Protein AF-A0A948QA95-F1 (afdb_monomer_lite)

Structure (mmCIF, N/CA/C/O backbone):
data_AF-A0A948QA95-F1
#
_entry.id   AF-A0A948QA95-F1
#
loop_
_atom_site.group_PDB
_atom_site.id
_atom_site.type_symbol
_atom_site.label_atom_id
_atom_site.label_alt_id
_atom_site.label_comp_id
_atom_site.label_asym_id
_atom_site.label_entity_id
_atom_site.label_seq_id
_atom_site.pdbx_PDB_ins_code
_atom_site.Cartn_x
_atom_site.Cartn_y
_atom_site.Cartn_z
_atom_site.occupancy
_atom_site.B_iso_or_equiv
_atom_site.auth_seq_id
_atom_site.auth_comp_id
_atom_site.auth_asym_id
_atom_site.auth_atom_id
_atom_site.pdbx_PDB_model_num
ATOM 1 N N . MET A 1 1 ? -17.484 5.316 -3.178 1.00 60.00 1 MET A N 1
ATOM 2 C CA . MET A 1 1 ? -16.572 4.322 -2.567 1.00 60.00 1 MET A CA 1
ATOM 3 C C . MET A 1 1 ? -17.398 3.368 -1.723 1.00 60.00 1 MET A C 1
ATOM 5 O O . MET A 1 1 ? -17.252 3.352 -0.510 1.00 60.00 1 MET A O 1
ATOM 9 N N . ASP A 1 2 ? -18.305 2.615 -2.342 1.00 77.31 2 ASP A N 1
ATOM 10 C CA . ASP A 1 2 ? -19.236 1.776 -1.572 1.00 77.31 2 ASP A CA 1
ATOM 11 C C . ASP A 1 2 ? -18.771 0.322 -1.494 1.00 77.31 2 ASP A C 1
ATOM 13 O O . ASP A 1 2 ? -19.105 -0.375 -0.546 1.00 77.31 2 ASP A O 1
ATOM 17 N N . PHE A 1 3 ? -17.925 -0.108 -2.435 1.00 87.94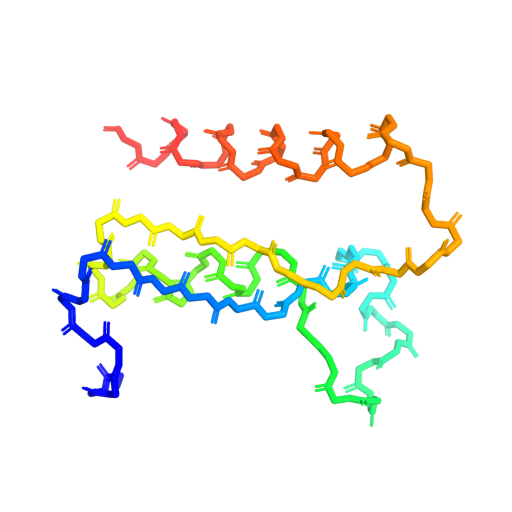 3 PHE A N 1
ATOM 18 C CA . PHE A 1 3 ? -17.475 -1.493 -2.542 1.00 87.94 3 PHE A CA 1
ATOM 19 C C . PHE A 1 3 ? -16.615 -1.968 -1.357 1.00 87.94 3 PHE A C 1
ATOM 21 O O . PHE A 1 3 ? -16.861 -3.040 -0.819 1.00 87.94 3 PHE A O 1
ATOM 28 N N . CYS A 1 4 ? -15.624 -1.178 -0.930 1.00 91.94 4 CYS A N 1
ATOM 29 C CA . CYS A 1 4 ? -14.675 -1.552 0.133 1.00 91.94 4 CYS A CA 1
ATOM 30 C C . CYS A 1 4 ? -14.869 -0.768 1.442 1.00 91.94 4 CYS A C 1
ATOM 32 O O . CYS A 1 4 ? -14.002 -0.781 2.317 1.00 91.94 4 CYS A O 1
ATOM 34 N N . LYS A 1 5 ? -15.988 -0.052 1.587 1.00 94.88 5 LYS A N 1
ATOM 35 C CA . LYS A 1 5 ? -16.213 0.838 2.729 1.00 94.88 5 LYS A CA 1
ATOM 36 C C . LYS A 1 5 ? -16.288 0.056 4.039 1.00 94.88 5 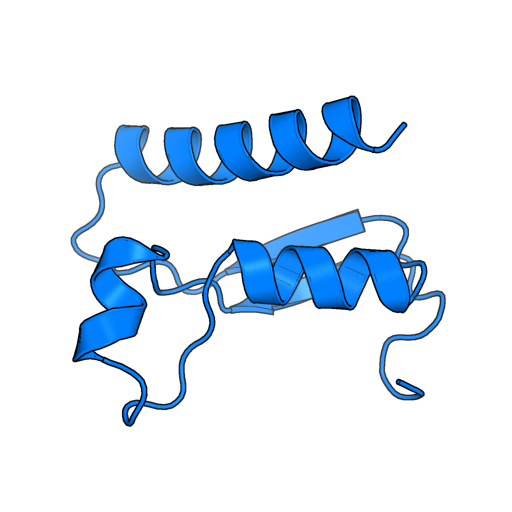LYS A C 1
ATOM 38 O O . LYS A 1 5 ? -17.147 -0.804 4.195 1.00 94.88 5 LYS A O 1
ATOM 43 N N . GLY A 1 6 ? -15.436 0.409 4.999 1.00 94.56 6 GLY A N 1
ATOM 44 C CA . GLY A 1 6 ? -15.423 -0.188 6.336 1.00 94.56 6 GLY A CA 1
ATOM 45 C C . GLY A 1 6 ? -14.971 -1.648 6.379 1.00 94.56 6 GLY A C 1
ATOM 46 O O . GLY A 1 6 ? -15.203 -2.308 7.389 1.00 94.56 6 GLY A O 1
ATOM 47 N N . ALA A 1 7 ? -14.353 -2.159 5.309 1.00 96.62 7 ALA A N 1
ATOM 48 C CA . ALA A 1 7 ? -13.826 -3.516 5.292 1.00 96.62 7 ALA A CA 1
ATOM 49 C C . ALA A 1 7 ? -12.737 -3.705 6.363 1.00 96.62 7 ALA A C 1
ATOM 51 O O . ALA A 1 7 ? -11.937 -2.805 6.634 1.00 96.62 7 ALA A O 1
ATOM 52 N N . ASP A 1 8 ? -12.670 -4.897 6.954 1.00 96.31 8 ASP A N 1
ATOM 53 C CA . ASP A 1 8 ? -11.591 -5.243 7.883 1.00 96.31 8 ASP A CA 1
ATOM 54 C C . ASP A 1 8 ? -10.251 -5.412 7.150 1.00 96.31 8 ASP A C 1
ATOM 56 O O . ASP A 1 8 ? -9.219 -4.951 7.631 1.00 96.31 8 ASP A O 1
ATOM 60 N N . LEU A 1 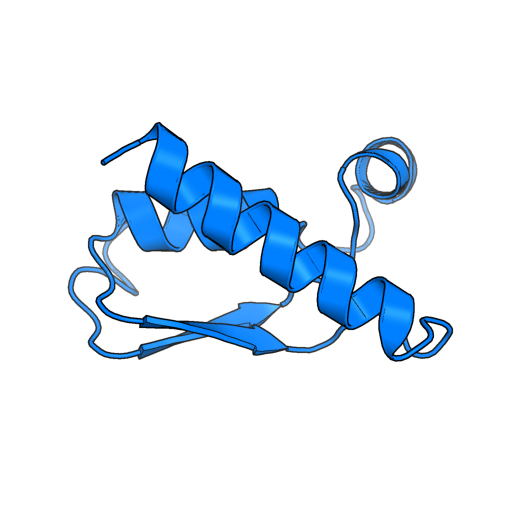9 ? -10.275 -6.012 5.957 1.00 93.88 9 LEU A N 1
ATOM 61 C CA . LEU A 1 9 ? -9.108 -6.218 5.106 1.00 93.88 9 LEU A CA 1
ATOM 62 C C . LEU A 1 9 ? -9.458 -5.913 3.647 1.00 93.88 9 LEU A C 1
ATOM 64 O O . LEU A 1 9 ? -10.417 -6.464 3.109 1.00 93.88 9 LEU A O 1
ATOM 68 N N . LEU A 1 10 ? -8.653 -5.072 3.002 1.00 94.25 10 LEU A N 1
ATOM 69 C CA . LEU A 1 10 ? -8.663 -4.870 1.554 1.00 94.25 10 LEU A CA 1
ATOM 70 C C . LEU A 1 10 ? -7.376 -5.447 0.971 1.00 94.25 10 LEU A C 1
ATOM 72 O O . LEU A 1 10 ? -6.296 -5.086 1.426 1.00 94.25 10 LEU A O 1
ATOM 76 N N . ILE A 1 11 ? -7.486 -6.312 -0.036 1.00 93.31 11 ILE A N 1
ATOM 77 C CA . ILE A 1 11 ? -6.344 -6.793 -0.822 1.00 93.31 11 ILE A CA 1
ATOM 78 C C . ILE A 1 11 ? -6.371 -6.061 -2.166 1.00 93.31 11 ILE A C 1
ATOM 80 O O . ILE A 1 11 ? -7.385 -6.120 -2.861 1.00 93.31 11 ILE A O 1
ATOM 84 N N . HIS A 1 12 ? -5.300 -5.343 -2.506 1.00 92.50 12 HIS A N 1
ATOM 85 C CA . HIS A 1 12 ? -5.250 -4.468 -3.682 1.00 92.50 12 HIS A CA 1
ATOM 86 C C . HIS A 1 12 ? -3.912 -4.569 -4.419 1.00 92.50 12 HIS A C 1
ATOM 88 O O . HIS A 1 12 ? -2.869 -4.749 -3.786 1.00 92.50 12 HIS A O 1
ATOM 94 N N . ASP A 1 13 ? -3.944 -4.460 -5.749 1.00 89.25 13 ASP A N 1
ATOM 95 C CA . ASP A 1 13 ? -2.731 -4.457 -6.557 1.00 89.25 13 ASP A CA 1
ATOM 96 C C . ASP A 1 13 ? -1.927 -3.175 -6.302 1.00 89.25 13 ASP A C 1
ATOM 98 O O . ASP A 1 13 ? -2.494 -2.113 -6.027 1.00 89.25 13 ASP A O 1
ATOM 102 N N . ALA A 1 14 ? -0.605 -3.279 -6.357 1.00 84.56 14 ALA A N 1
ATOM 103 C CA . ALA A 1 14 ? 0.303 -2.153 -6.157 1.00 84.56 14 ALA A CA 1
ATOM 104 C C . ALA A 1 14 ? 1.549 -2.326 -7.023 1.00 84.56 14 ALA A C 1
ATOM 106 O O . ALA A 1 14 ? 2.685 -2.337 -6.544 1.00 84.56 14 ALA A O 1
ATOM 107 N N . GLU A 1 15 ? 1.327 -2.550 -8.315 1.00 83.44 15 GLU A N 1
ATOM 108 C CA . GLU A 1 15 ? 2.404 -2.920 -9.217 1.00 83.44 15 GLU A CA 1
ATOM 109 C C . GLU A 1 15 ? 3.387 -1.784 -9.453 1.00 83.44 15 GLU A C 1
ATOM 111 O O . GLU A 1 15 ? 4.548 -2.078 -9.701 1.00 83.44 15 GLU A O 1
ATOM 116 N N . TYR A 1 16 ? 2.991 -0.515 -9.358 1.00 81.31 16 TYR A N 1
ATOM 117 C CA . TYR A 1 16 ? 3.852 0.604 -9.752 1.00 81.31 16 TYR A CA 1
ATOM 118 C C . TYR A 1 16 ? 4.278 1.494 -8.585 1.00 81.31 16 TYR A C 1
ATOM 120 O O . TYR A 1 16 ? 3.512 1.768 -7.660 1.00 81.31 16 TYR A O 1
ATOM 128 N N . THR A 1 17 ? 5.506 2.007 -8.655 1.00 79.31 17 THR A N 1
ATOM 129 C CA . THR A 1 17 ? 5.870 3.217 -7.910 1.00 79.31 17 THR A CA 1
ATOM 130 C C . THR A 1 17 ? 5.279 4.452 -8.601 1.00 79.31 17 THR A C 1
ATOM 132 O O . THR A 1 17 ? 4.887 4.402 -9.770 1.00 79.31 17 THR A O 1
ATOM 135 N N . GLU A 1 18 ? 5.228 5.587 -7.901 1.00 77.50 18 GLU A N 1
ATOM 136 C CA . GLU A 1 18 ? 4.777 6.858 -8.496 1.00 77.50 18 GLU A CA 1
ATOM 137 C C . GLU A 1 18 ? 5.621 7.266 -9.715 1.00 77.50 18 GLU A C 1
ATOM 139 O O . GLU A 1 18 ? 5.093 7.763 -10.712 1.00 77.50 18 GLU A O 1
ATOM 144 N N . GLU A 1 19 ? 6.927 6.997 -9.667 1.00 75.75 19 GLU A N 1
ATOM 145 C CA . GLU A 1 19 ? 7.854 7.288 -10.762 1.00 75.75 19 GLU A CA 1
ATOM 146 C C . GLU A 1 19 ? 7.526 6.450 -12.007 1.00 75.75 19 GLU A C 1
ATOM 148 O O . GLU A 1 19 ? 7.449 6.980 -13.118 1.00 75.75 19 GLU A O 1
ATOM 153 N N . GLU A 1 20 ? 7.239 5.158 -11.828 1.00 74.94 20 GLU A N 1
ATOM 154 C CA . GLU A 1 20 ? 6.874 4.248 -12.920 1.00 74.94 20 GLU A CA 1
ATOM 155 C C . GLU A 1 20 ? 5.488 4.547 -13.500 1.00 74.94 20 GLU A C 1
ATOM 157 O O . GLU A 1 20 ? 5.272 4.437 -14.712 1.00 74.94 20 GLU A O 1
ATOM 162 N N . TYR A 1 21 ? 4.547 4.969 -12.656 1.00 73.31 21 TYR A N 1
ATOM 163 C CA . TYR A 1 21 ? 3.168 5.223 -13.063 1.00 73.31 21 TYR A CA 1
ATOM 164 C C . TYR A 1 21 ? 3.039 6.344 -14.094 1.00 73.31 21 TYR A C 1
ATOM 166 O O . TYR A 1 21 ? 2.169 6.294 -14.968 1.00 73.31 21 TYR A O 1
ATOM 174 N N . SER A 1 22 ? 3.948 7.322 -14.046 1.00 70.75 22 SER A N 1
ATOM 175 C CA . SER A 1 22 ? 4.008 8.425 -15.009 1.00 70.75 22 SER A CA 1
ATOM 176 C C . SER A 1 22 ? 4.130 7.953 -16.467 1.00 70.75 22 SER A C 1
ATOM 178 O O . SER A 1 22 ? 3.601 8.605 -17.367 1.00 70.75 22 SER A O 1
ATOM 180 N N . THR A 1 23 ? 4.752 6.791 -16.698 1.00 66.94 23 THR A N 1
ATOM 181 C CA . THR A 1 23 ? 4.991 6.229 -18.039 1.00 66.94 23 THR A CA 1
ATOM 182 C C . THR A 1 23 ? 4.121 5.011 -18.366 1.00 66.94 23 THR A C 1
ATOM 184 O O . THR A 1 23 ? 3.944 4.697 -19.542 1.00 66.94 23 THR A O 1
ATOM 187 N N . LYS A 1 24 ? 3.526 4.348 -17.361 1.00 67.06 24 LYS A N 1
ATOM 188 C CA . LYS A 1 24 ? 2.785 3.074 -17.514 1.00 67.06 24 LYS A CA 1
ATOM 189 C C . LYS A 1 24 ? 1.272 3.166 -17.272 1.00 67.06 24 LYS A C 1
ATOM 191 O O . LYS A 1 24 ? 0.579 2.152 -17.248 1.00 67.06 24 LYS A O 1
ATOM 196 N N . LYS A 1 25 ? 0.724 4.379 -17.147 1.00 64.12 25 LYS A N 1
ATOM 197 C CA . LYS A 1 25 ? -0.682 4.649 -16.778 1.00 64.12 25 LYS A CA 1
ATOM 198 C C . LYS A 1 25 ? -1.751 3.892 -17.589 1.00 64.12 25 LYS A C 1
ATOM 200 O O . LYS A 1 25 ? -2.851 3.677 -17.095 1.00 64.12 25 LYS A O 1
ATOM 205 N N . ALA A 1 26 ? -1.449 3.501 -18.828 1.00 63.09 26 ALA A N 1
ATOM 206 C CA . ALA A 1 26 ? -2.382 2.821 -19.729 1.00 63.09 26 ALA A CA 1
ATOM 207 C C . ALA A 1 26 ? -2.488 1.296 -19.520 1.00 63.09 26 ALA A C 1
ATOM 209 O O . ALA A 1 26 ? -3.318 0.666 -20.168 1.00 63.09 26 ALA A O 1
ATOM 210 N N . TRP A 1 27 ? -1.656 0.691 -18.665 1.00 65.50 27 TRP A N 1
ATOM 211 C CA . TRP A 1 27 ? -1.577 -0.772 -18.527 1.00 65.50 27 TRP A CA 1
ATOM 212 C C . TRP A 1 27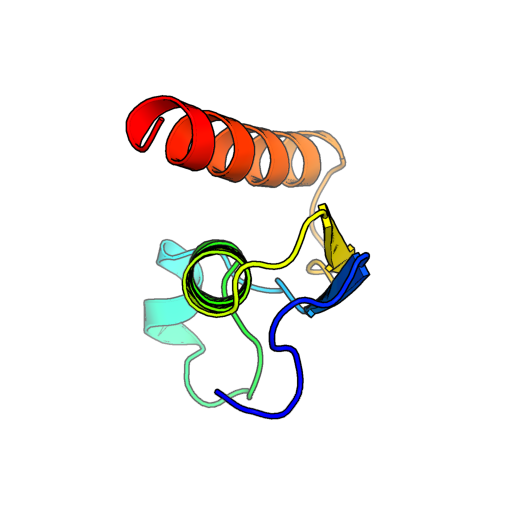 ? -2.543 -1.355 -17.486 1.00 65.50 27 TRP A C 1
ATOM 214 O O . TRP A 1 27 ? -2.714 -2.565 -17.430 1.00 65.50 27 TRP A O 1
ATOM 224 N N . GLY A 1 28 ? -3.232 -0.503 -16.718 1.00 72.88 28 GLY A N 1
ATOM 225 C CA . GLY A 1 28 ? -4.335 -0.926 -15.848 1.00 72.88 28 GLY A CA 1
ATOM 226 C C . GLY A 1 28 ? -3.945 -1.372 -14.437 1.00 72.88 28 GLY A C 1
ATOM 227 O O . GLY A 1 28 ? -4.809 -1.893 -13.741 1.00 72.88 28 GLY A O 1
ATOM 228 N N . HIS A 1 29 ? -2.703 -1.136 -14.002 1.00 79.50 29 HIS A N 1
ATOM 229 C CA . HIS A 1 29 ? -2.265 -1.402 -12.626 1.00 79.50 29 HIS A CA 1
ATOM 230 C C . HIS A 1 29 ? -2.164 -0.130 -11.782 1.00 79.50 29 HIS A C 1
ATOM 232 O O . HIS A 1 29 ? -2.007 0.979 -12.305 1.00 79.50 29 HIS A O 1
ATOM 238 N N . SER A 1 30 ? -2.235 -0.311 -10.469 1.00 80.38 30 SER A N 1
ATOM 239 C CA . SER A 1 30 ? -2.268 0.760 -9.477 1.00 80.38 30 SER A CA 1
ATOM 240 C C . SER A 1 30 ? -0.903 1.017 -8.849 1.00 80.38 30 SER A C 1
ATOM 242 O O . SER A 1 30 ? -0.041 0.135 -8.785 1.00 80.38 30 SER A O 1
ATOM 244 N N . THR A 1 31 ? -0.713 2.232 -8.334 1.00 86.94 31 THR A N 1
ATOM 245 C CA . THR A 1 31 ? 0.409 2.519 -7.437 1.00 86.94 31 THR A CA 1
ATOM 246 C C . THR A 1 31 ? 0.097 2.129 -6.004 1.00 86.94 31 THR A C 1
ATOM 248 O O . THR A 1 31 ? -1.062 2.086 -5.577 1.00 86.94 31 THR A O 1
ATOM 251 N N . THR A 1 32 ? 1.146 1.928 -5.211 1.00 87.06 32 THR A N 1
ATOM 252 C CA . THR A 1 32 ? 1.008 1.723 -3.765 1.00 87.06 32 THR A CA 1
ATOM 253 C C . THR A 1 32 ? 0.292 2.891 -3.079 1.00 87.06 32 THR A C 1
ATOM 255 O O . THR A 1 32 ? -0.510 2.677 -2.171 1.00 87.06 32 THR A O 1
ATOM 258 N N . SER A 1 33 ? 0.526 4.127 -3.537 1.00 87.94 33 SER A N 1
ATOM 259 C CA . SER A 1 33 ? -0.142 5.325 -3.009 1.00 87.94 33 SER A CA 1
ATOM 260 C C . SER A 1 33 ? -1.635 5.335 -3.337 1.00 87.94 33 SER A C 1
ATOM 262 O O . SER A 1 33 ? -2.454 5.656 -2.480 1.00 87.94 33 SER A O 1
ATOM 264 N N . GLN A 1 34 ? -2.015 4.930 -4.554 1.00 89.81 34 GLN A N 1
ATOM 265 C CA . GLN A 1 34 ? -3.419 4.830 -4.960 1.00 89.81 34 GLN A CA 1
ATOM 266 C C . GLN A 1 34 ? -4.179 3.794 -4.127 1.00 89.81 34 GLN A C 1
ATOM 268 O O . GLN A 1 34 ? -5.276 4.083 -3.643 1.00 89.81 34 GLN A O 1
ATOM 273 N N . ALA A 1 35 ? -3.584 2.616 -3.914 1.00 91.50 35 ALA A N 1
ATOM 274 C CA . ALA A 1 35 ? -4.156 1.582 -3.055 1.00 91.50 35 ALA A CA 1
ATOM 275 C C . ALA A 1 35 ? -4.325 2.080 -1.607 1.00 91.50 35 ALA A C 1
ATOM 277 O O . ALA A 1 35 ? -5.377 1.879 -0.991 1.00 91.50 35 ALA A O 1
ATOM 278 N N . LEU A 1 36 ? -3.317 2.783 -1.079 1.00 91.81 36 LEU A N 1
ATOM 279 C CA . LEU A 1 36 ? -3.342 3.354 0.265 1.00 91.81 36 LEU A CA 1
ATOM 280 C C . LEU A 1 36 ? -4.402 4.453 0.425 1.00 91.81 36 LEU A C 1
ATOM 282 O O . LEU A 1 36 ? -5.167 4.445 1.391 1.00 91.81 36 LEU A O 1
ATOM 286 N N . ASP A 1 37 ? -4.482 5.380 -0.528 1.00 91.94 37 ASP A N 1
ATOM 287 C CA . ASP A 1 37 ? -5.462 6.467 -0.529 1.00 91.94 37 ASP A CA 1
ATOM 288 C C . ASP A 1 37 ? -6.899 5.928 -0.598 1.00 91.94 37 ASP A C 1
ATOM 290 O O . ASP A 1 37 ? -7.770 6.379 0.153 1.00 91.94 37 ASP A O 1
ATOM 294 N N . LEU A 1 38 ? -7.141 4.906 -1.429 1.00 92.19 38 LEU A N 1
ATOM 295 C CA . LEU A 1 38 ? -8.432 4.224 -1.496 1.00 92.19 38 LEU A CA 1
ATOM 296 C C . LEU A 1 38 ? -8.799 3.584 -0.151 1.00 92.19 38 LEU A C 1
ATOM 298 O O . LEU A 1 38 ? -9.909 3.801 0.340 1.00 92.19 38 LEU A O 1
ATOM 302 N N . ALA A 1 39 ? -7.880 2.828 0.457 1.00 92.62 39 ALA A N 1
ATOM 303 C CA . ALA A 1 39 ? -8.109 2.163 1.740 1.00 92.62 39 ALA A CA 1
ATOM 304 C C . ALA A 1 39 ? -8.398 3.170 2.865 1.00 92.62 39 ALA A C 1
ATOM 306 O O . ALA A 1 39 ? -9.344 2.988 3.638 1.00 92.62 39 ALA A O 1
ATOM 307 N N . SER A 1 40 ? -7.633 4.265 2.908 1.00 92.19 40 SER A N 1
ATOM 308 C CA . SER A 1 40 ? -7.797 5.344 3.884 1.00 92.19 40 SER A CA 1
ATOM 309 C C . SER A 1 40 ? -9.163 6.024 3.747 1.00 92.19 40 SER A C 1
ATOM 311 O O . SER A 1 40 ? -9.940 6.082 4.705 1.00 92.19 40 SER A O 1
ATOM 313 N N . LYS A 1 41 ? -9.535 6.445 2.531 1.00 93.00 41 LYS A N 1
ATOM 314 C CA . LYS A 1 41 ? -10.832 7.092 2.268 1.00 93.00 41 LYS A CA 1
ATOM 315 C C . LYS A 1 41 ? -12.021 6.156 2.500 1.00 93.00 41 LYS A C 1
ATOM 317 O O . LYS A 1 41 ? -13.076 6.604 2.952 1.00 93.00 41 LYS A O 1
ATOM 322 N N . ALA A 1 42 ? -11.856 4.860 2.236 1.00 94.38 42 ALA A N 1
ATOM 323 C CA . ALA A 1 42 ? -12.869 3.842 2.497 1.00 94.38 42 ALA A CA 1
ATOM 324 C C . ALA A 1 42 ? -12.948 3.413 3.976 1.00 94.38 42 ALA A C 1
ATOM 326 O O . ALA A 1 42 ? -13.875 2.685 4.334 1.00 94.38 42 ALA A O 1
ATOM 327 N N . LYS A 1 43 ? -12.050 3.897 4.850 1.00 93.81 43 LYS A N 1
ATOM 328 C CA . LYS A 1 43 ? -11.958 3.519 6.273 1.00 93.81 43 LYS A CA 1
ATOM 329 C C . LYS A 1 43 ? -11.754 2.014 6.477 1.00 93.81 43 LYS A C 1
ATOM 331 O O . LYS A 1 43 ? -12.391 1.407 7.338 1.00 93.8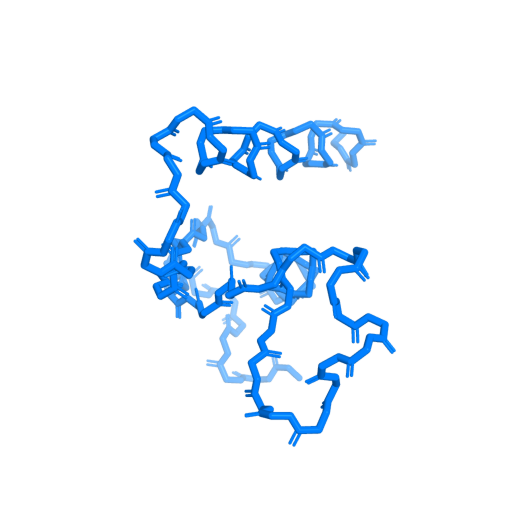1 43 LYS A O 1
ATOM 336 N N . VAL A 1 44 ? -10.899 1.416 5.653 1.00 95.38 44 VAL A N 1
ATOM 337 C CA . VAL A 1 44 ? -10.495 0.013 5.795 1.00 95.38 44 VAL A CA 1
ATOM 338 C C . VAL A 1 44 ? -9.565 -0.125 7.003 1.00 95.38 44 VAL A C 1
ATOM 340 O O . VAL A 1 44 ? -8.721 0.740 7.226 1.00 95.38 44 VAL A O 1
ATOM 343 N N . LYS A 1 45 ? -9.692 -1.205 7.786 1.00 94.06 45 LYS A N 1
ATOM 344 C CA . LYS A 1 45 ? -8.836 -1.418 8.971 1.00 94.06 45 LYS A CA 1
ATOM 345 C C . LYS A 1 45 ? -7.428 -1.906 8.625 1.00 94.06 45 LYS A C 1
ATOM 347 O O . LYS A 1 45 ? -6.481 -1.599 9.343 1.00 94.06 45 LYS A O 1
ATOM 352 N N . SER A 1 46 ? -7.272 -2.694 7.565 1.00 94.06 46 SER A N 1
ATOM 353 C CA . SER A 1 46 ? -5.980 -3.223 7.116 1.00 94.06 46 SER A CA 1
ATOM 354 C C . SER A 1 46 ? -5.911 -3.325 5.592 1.00 94.06 46 SER A C 1
ATOM 356 O O . SER A 1 46 ? -6.874 -3.728 4.942 1.00 94.06 46 SER A O 1
ATOM 358 N N . LEU A 1 47 ? -4.761 -2.976 5.016 1.00 93.50 47 LEU A N 1
ATOM 359 C CA . LEU A 1 47 ? -4.489 -3.062 3.580 1.00 93.50 47 LEU A CA 1
ATOM 360 C C . LEU A 1 47 ? -3.404 -4.112 3.324 1.00 93.50 47 LEU A C 1
ATOM 362 O O . LEU A 1 47 ? -2.314 -4.022 3.882 1.00 93.50 47 LEU A O 1
ATOM 366 N N . GLY A 1 48 ? -3.708 -5.090 2.474 1.00 93.62 48 GLY A N 1
ATOM 367 C CA . GLY A 1 48 ? -2.755 -6.045 1.921 1.00 93.62 48 GLY A CA 1
ATOM 368 C C . GLY A 1 48 ? -2.415 -5.678 0.479 1.00 93.62 48 GLY A C 1
ATOM 369 O O . GLY A 1 48 ? -3.297 -5.634 -0.376 1.00 93.62 48 GLY A O 1
ATOM 370 N N . LEU A 1 49 ? -1.140 -5.421 0.205 1.00 91.81 49 LEU A N 1
ATOM 371 C CA . LEU A 1 49 ? -0.655 -5.122 -1.141 1.00 91.81 49 LEU A CA 1
ATOM 372 C C . LEU A 1 49 ? -0.245 -6.429 -1.825 1.00 91.81 49 LEU A C 1
ATOM 374 O O . LEU A 1 49 ? 0.495 -7.222 -1.241 1.00 91.81 49 LEU A O 1
ATOM 378 N N . PHE A 1 50 ? -0.721 -6.661 -3.046 1.00 88.69 50 PHE A N 1
ATOM 379 C CA . PHE A 1 50 ? -0.352 -7.832 -3.848 1.00 88.69 50 PHE A CA 1
ATOM 380 C C . PHE A 1 50 ? 0.083 -7.425 -5.263 1.00 88.69 50 PHE A C 1
ATOM 382 O O . PHE A 1 50 ? -0.030 -6.261 -5.641 1.00 88.69 50 PHE A O 1
ATOM 389 N N . HIS A 1 51 ? 0.588 -8.392 -6.039 1.00 85.88 51 HIS A N 1
ATOM 390 C CA . HIS A 1 51 ? 0.967 -8.189 -7.445 1.00 85.88 51 HIS A CA 1
ATOM 391 C C . HIS A 1 51 ? 2.032 -7.094 -7.638 1.00 85.88 51 HIS A C 1
ATOM 393 O O . HIS A 1 51 ? 1.891 -6.201 -8.472 1.00 85.88 51 HIS A O 1
ATOM 399 N N . HIS A 1 52 ? 3.099 -7.130 -6.832 1.00 84.69 52 HIS A N 1
ATOM 400 C CA . HIS A 1 52 ? 4.276 -6.315 -7.124 1.00 84.69 52 HIS A CA 1
ATOM 401 C C . HIS A 1 52 ? 4.962 -6.839 -8.394 1.00 84.69 52 HIS A C 1
ATOM 403 O O . HIS A 1 52 ? 4.850 -8.018 -8.728 1.00 84.69 52 HIS A O 1
ATOM 409 N N . ASN A 1 53 ? 5.677 -5.960 -9.095 1.00 82.31 53 ASN A N 1
ATOM 410 C CA . ASN A 1 53 ? 6.447 -6.333 -10.275 1.00 82.31 53 ASN A CA 1
ATOM 411 C C . ASN A 1 53 ? 7.447 -7.454 -9.922 1.00 82.31 53 ASN A C 1
ATOM 413 O O . ASN A 1 53 ? 8.237 -7.287 -8.996 1.00 82.31 53 ASN A O 1
ATOM 417 N N . GLN A 1 54 ? 7.405 -8.562 -10.670 1.00 84.81 54 GLN A N 1
ATOM 418 C CA . GLN A 1 54 ? 8.230 -9.765 -10.472 1.00 84.81 54 GLN A CA 1
ATOM 419 C C . GLN A 1 54 ? 9.743 -9.500 -10.489 1.00 84.81 54 GLN A C 1
ATOM 421 O O . GLN A 1 54 ? 10.506 -10.288 -9.941 1.00 84.81 54 GLN A O 1
ATOM 426 N N . ASP A 1 55 ? 10.168 -8.402 -11.116 1.00 87.00 55 ASP A N 1
ATOM 427 C CA . ASP A 1 55 ? 11.577 -8.021 -11.200 1.00 87.00 55 ASP A CA 1
ATOM 428 C C . ASP A 1 55 ? 12.059 -7.263 -9.947 1.00 87.00 55 ASP A C 1
ATOM 430 O O . ASP A 1 55 ? 13.244 -6.942 -9.846 1.00 87.00 55 ASP A O 1
ATOM 434 N N . ARG A 1 56 ? 11.166 -6.953 -8.990 1.00 88.00 56 ARG A N 1
ATOM 435 C CA . ARG A 1 56 ? 11.547 -6.293 -7.734 1.00 88.00 56 ARG A CA 1
ATOM 436 C C . ARG A 1 56 ? 12.224 -7.254 -6.777 1.00 88.00 56 ARG A C 1
ATOM 438 O O . ARG A 1 56 ? 11.778 -8.373 -6.548 1.00 88.00 56 ARG A O 1
ATOM 445 N N . THR A 1 57 ? 13.262 -6.742 -6.138 1.00 92.12 57 THR A N 1
ATOM 446 C CA . THR A 1 57 ? 13.923 -7.387 -5.008 1.00 92.12 57 THR A CA 1
ATOM 447 C C . THR A 1 57 ? 13.105 -7.239 -3.726 1.00 92.12 57 THR A C 1
ATOM 449 O O . THR A 1 57 ? 12.355 -6.273 -3.562 1.00 92.12 57 THR A O 1
ATOM 452 N N . ASP A 1 58 ? 13.323 -8.136 -2.762 1.00 91.25 58 ASP A N 1
ATOM 453 C CA . ASP A 1 58 ? 12.697 -8.062 -1.432 1.00 91.25 58 ASP A CA 1
ATOM 454 C C . ASP A 1 58 ? 12.918 -6.693 -0.761 1.00 91.25 58 ASP A C 1
ATOM 456 O O . ASP A 1 58 ? 11.997 -6.114 -0.193 1.00 91.25 58 ASP A O 1
ATOM 460 N N . ILE A 1 59 ? 14.114 -6.112 -0.920 1.00 93.81 59 ILE A N 1
ATOM 461 C CA . ILE A 1 59 ? 14.461 -4.788 -0.375 1.00 93.81 59 ILE A CA 1
ATOM 462 C C . ILE A 1 59 ? 13.590 -3.683 -0.985 1.00 93.81 59 ILE A C 1
ATOM 464 O O . ILE A 1 59 ? 13.231 -2.716 -0.312 1.00 93.81 59 ILE A O 1
ATOM 468 N N . GLU A 1 60 ? 13.280 -3.770 -2.276 1.00 89.88 60 GLU A N 1
ATOM 469 C CA . GLU A 1 60 ? 12.425 -2.786 -2.943 1.00 89.88 60 GLU A CA 1
ATOM 470 C C . GLU A 1 60 ? 10.968 -2.934 -2.511 1.00 89.88 60 GLU A C 1
ATOM 472 O O . GLU A 1 60 ? 10.296 -1.924 -2.299 1.00 89.88 60 GLU A O 1
ATOM 477 N N . VAL A 1 61 ? 10.499 -4.168 -2.311 1.00 90.50 61 VAL A N 1
ATOM 478 C CA . VAL A 1 61 ? 9.169 -4.439 -1.749 1.00 90.50 61 VAL A CA 1
ATOM 479 C C . VAL A 1 61 ? 9.058 -3.887 -0.323 1.00 90.50 61 VAL A C 1
ATOM 481 O O . VA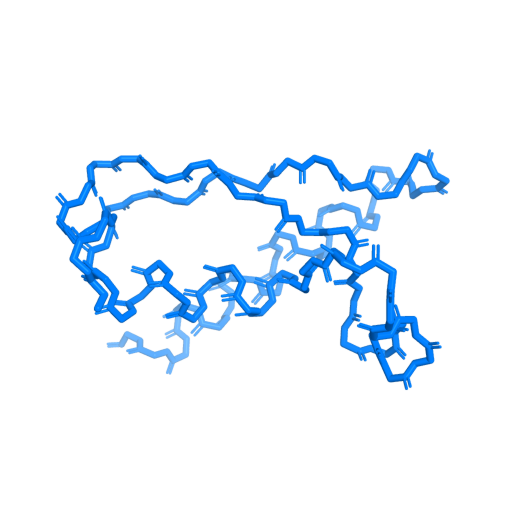L A 1 61 ? 8.081 -3.206 -0.006 1.00 90.50 61 VAL A O 1
ATOM 484 N N . ASP A 1 62 ? 10.080 -4.082 0.511 1.00 92.19 62 ASP A N 1
ATOM 485 C CA . ASP A 1 62 ? 10.128 -3.527 1.868 1.00 92.19 62 ASP A CA 1
ATOM 486 C C . ASP A 1 62 ? 10.067 -1.995 1.862 1.00 92.19 62 ASP A C 1
ATOM 488 O O . ASP A 1 62 ? 9.295 -1.397 2.612 1.00 92.19 62 ASP A O 1
ATOM 492 N N . LYS A 1 63 ? 10.795 -1.337 0.951 1.00 90.81 63 LYS A N 1
ATOM 493 C CA . LYS A 1 63 ? 10.732 0.127 0.793 1.00 90.81 63 LYS A CA 1
ATOM 494 C C . LYS A 1 63 ? 9.336 0.620 0.413 1.00 90.81 63 LYS A C 1
ATOM 496 O O . LYS A 1 63 ? 8.920 1.679 0.881 1.00 90.81 63 LYS A O 1
ATOM 501 N N . MET A 1 64 ? 8.602 -0.125 -0.417 1.00 89.56 64 MET A N 1
ATOM 502 C CA . MET A 1 64 ? 7.214 0.216 -0.755 1.00 89.56 64 MET A CA 1
ATOM 503 C C . MET A 1 64 ? 6.300 0.111 0.471 1.00 89.56 64 MET A C 1
ATOM 505 O O . MET A 1 64 ? 5.431 0.963 0.662 1.00 89.56 64 MET A O 1
ATOM 509 N N . LEU A 1 65 ? 6.507 -0.902 1.318 1.00 91.31 65 LEU A N 1
ATOM 510 C CA . LEU A 1 65 ? 5.773 -1.041 2.575 1.00 91.31 65 LEU A CA 1
ATOM 511 C C . LEU A 1 65 ? 6.101 0.086 3.554 1.00 91.31 65 LEU A C 1
ATOM 513 O O . LEU A 1 65 ? 5.193 0.629 4.186 1.00 91.31 65 LEU A O 1
ATOM 517 N N . ASP A 1 66 ? 7.374 0.447 3.682 1.00 92.81 66 ASP A N 1
ATOM 518 C CA . ASP A 1 66 ? 7.809 1.512 4.583 1.00 92.81 66 ASP A CA 1
ATOM 519 C C . ASP A 1 66 ? 7.280 2.879 4.144 1.00 92.81 66 ASP A C 1
ATOM 521 O O . ASP A 1 66 ? 6.764 3.617 4.983 1.00 92.81 66 ASP A O 1
ATOM 525 N N . PHE A 1 67 ? 7.247 3.155 2.834 1.00 90.12 67 PHE A N 1
ATOM 526 C CA . PHE A 1 67 ? 6.563 4.329 2.286 1.00 90.12 67 PHE A CA 1
ATOM 527 C C . PHE A 1 67 ? 5.102 4.417 2.757 1.00 90.12 67 PHE A C 1
ATOM 529 O O . PHE A 1 67 ? 4.669 5.461 3.248 1.00 90.12 67 PHE A O 1
ATOM 536 N N . CYS A 1 68 ? 4.338 3.322 2.668 1.00 90.31 68 CYS A N 1
ATOM 537 C CA . CYS A 1 68 ? 2.947 3.316 3.122 1.00 90.31 68 CYS A CA 1
ATOM 538 C C . CYS A 1 68 ? 2.816 3.531 4.631 1.00 90.31 68 CYS A C 1
ATOM 540 O O . CYS A 1 68 ? 1.933 4.265 5.074 1.00 90.31 68 CYS A O 1
ATOM 542 N N . LYS A 1 69 ? 3.680 2.901 5.435 1.00 91.19 69 LYS A N 1
ATOM 543 C CA . LYS A 1 69 ? 3.667 3.074 6.895 1.00 91.19 69 LYS A CA 1
ATOM 544 C C . LYS A 1 69 ? 3.963 4.518 7.282 1.00 91.19 69 LYS A C 1
ATOM 546 O O . LYS A 1 69 ? 3.332 5.035 8.202 1.00 91.19 69 LYS A O 1
ATOM 551 N N . ASP A 1 70 ? 4.911 5.154 6.609 1.00 92.69 70 ASP A N 1
ATOM 552 C CA . ASP A 1 70 ? 5.302 6.525 6.911 1.00 92.69 70 ASP A CA 1
ATOM 553 C C . ASP A 1 70 ? 4.231 7.533 6.476 1.00 92.69 70 ASP A C 1
ATOM 555 O O . ASP A 1 70 ? 3.932 8.453 7.237 1.00 92.69 70 ASP A O 1
ATOM 559 N N . ASP A 1 71 ? 3.559 7.309 5.341 1.00 90.00 71 ASP A N 1
ATOM 560 C CA . ASP A 1 71 ? 2.393 8.107 4.933 1.00 90.00 71 ASP A CA 1
ATOM 561 C C . ASP A 1 71 ? 1.234 7.999 5.944 1.00 90.00 71 ASP A C 1
ATOM 563 O O . ASP A 1 71 ? 0.643 9.014 6.322 1.00 90.00 71 ASP A O 1
ATOM 567 N N . ILE A 1 72 ? 0.952 6.796 6.463 1.00 88.69 72 ILE A N 1
ATOM 568 C CA . ILE A 1 72 ? -0.067 6.594 7.509 1.00 88.69 72 ILE A CA 1
ATOM 569 C C . ILE A 1 72 ? 0.305 7.351 8.790 1.00 88.69 72 ILE A C 1
ATOM 571 O O . ILE A 1 72 ? -0.548 8.027 9.372 1.00 88.69 72 ILE A O 1
ATOM 575 N N . LYS A 1 73 ? 1.568 7.263 9.231 1.00 89.06 73 LYS A N 1
ATOM 576 C CA . LYS A 1 73 ? 2.046 7.977 10.428 1.00 89.06 73 LYS A CA 1
ATOM 577 C C . LYS A 1 73 ? 1.955 9.490 10.261 1.00 89.06 73 LYS A C 1
ATOM 579 O O . LYS A 1 73 ? 1.581 10.165 11.208 1.00 89.06 73 LYS A O 1
ATOM 584 N N . ALA A 1 74 ? 2.277 10.020 9.081 1.00 86.81 74 ALA A N 1
ATOM 585 C CA . ALA A 1 74 ? 2.212 11.455 8.808 1.00 86.81 74 ALA A CA 1
ATOM 586 C C . ALA A 1 74 ? 0.773 12.010 8.805 1.00 86.81 74 ALA A C 1
ATOM 588 O O . ALA A 1 74 ? 0.582 13.217 8.952 1.00 86.81 74 ALA A O 1
ATOM 589 N N . LYS A 1 75 ? -0.231 11.143 8.618 1.00 77.38 75 LYS A N 1
ATOM 590 C CA . LYS A 1 75 ? -1.664 11.484 8.583 1.00 77.38 75 LYS A CA 1
ATOM 591 C C . LYS A 1 75 ? -2.409 11.177 9.891 1.00 77.38 75 LYS A C 1
ATOM 593 O O . LYS A 1 75 ? -3.610 11.448 9.955 1.00 77.38 75 LYS A O 1
ATOM 598 N N . SER A 1 76 ? -1.730 10.593 10.881 1.00 66.38 76 SER A N 1
ATOM 599 C CA . SER A 1 76 ? -2.263 10.280 12.219 1.00 66.38 76 SER A CA 1
ATOM 600 C C . SER A 1 76 ? -1.992 11.417 13.200 1.00 66.38 76 SER A C 1
ATOM 602 O O . SER A 1 76 ? -2.879 11.669 14.043 1.00 66.38 76 SER A O 1
#

Foldseek 3Di:
DPPCAAAQEDEFEAADDPVRCVPCVPVPTHHLVRQLVVCVVSVHNYYHYDDYDPPDDPVVVVVSVVVSVVVVVVVD

Secondary structure (DSSP, 8-state):
--SSTT-SEEEEE--B-HHHHHHHGGG-PPBHHHHHHHHHHTT-SEEEEE---TT--HHHHHHHHHHHHHHHHHT-

Sequence (76 aa):
MDFCKGADLLIHDAEYTEEEYSTKKAWGHSTTSQALDLASKAKVKSLGLFHHNQDRTDIEVDKMLDFCKDDIKAKS

Radius of gyration: 12.4 Å; chains: 1; bounding box: 34×21×32 Å

pLDDT: mean 86.17, std 9.09, range [60.0, 96.62]